Protein AF-W1YFR3-F1 (afdb_monomer_lite)

Sequence (80 aa):
GLSALGAIGNEHTVALDIGGTTTDISLWKQGRPLMTKSGVSIREYPSAVRSFAVTSVGIGGESVVRVVDGEITVGPERIF

Secondary structure (DSSP, 8-state):
-HHHHHH--SS-EEEEEE-SS-EEEEEEETTEEPBPSS--EETTEE-----B-EEEES--TTEEEEEETTEEEEEEEE--

Radius of gyration: 16.15 Å; chains: 1; bounding box: 40×32×41 Å

InterPro domains:
  IPR002821 Hydantoinase A/oxoprolinase [PF01968] (7-77)

Structure (mmCIF, N/CA/C/O backbone):
data_AF-W1YFR3-F1
#
_entry.id   AF-W1YFR3-F1
#
loop_
_atom_site.group_PDB
_atom_site.id
_atom_site.type_symbol
_atom_site.label_atom_id
_atom_site.label_alt_id
_atom_site.label_comp_id
_atom_site.label_asym_id
_atom_site.label_entity_id
_atom_site.label_seq_id
_atom_site.pdbx_PDB_ins_code
_atom_site.Cartn_x
_atom_site.Cartn_y
_atom_site.Cartn_z
_atom_site.occupancy
_atom_site.B_iso_or_equiv
_atom_site.auth_seq_id
_atom_site.auth_comp_id
_atom_site.auth_asym_id
_atom_site.auth_atom_id
_atom_site.pdbx_PDB_model_num
ATOM 1 N N . GLY A 1 1 ? 6.075 -8.632 -3.247 1.00 50.84 1 GLY A N 1
ATOM 2 C CA . GLY A 1 1 ? 6.380 -7.400 -3.996 1.00 50.84 1 GLY A CA 1
ATOM 3 C C . GLY A 1 1 ? 6.727 -7.697 -5.443 1.00 50.84 1 GLY A C 1
ATOM 4 O O . GLY A 1 1 ? 5.827 -7.941 -6.228 1.00 50.84 1 GLY A O 1
ATOM 5 N N . LEU A 1 2 ? 8.019 -7.745 -5.789 1.00 50.69 2 LEU A N 1
ATOM 6 C CA . LEU A 1 2 ? 8.502 -7.802 -7.182 1.00 50.69 2 LEU A CA 1
ATOM 7 C C . LEU A 1 2 ? 8.019 -9.021 -7.998 1.00 50.69 2 LEU A C 1
ATOM 9 O O . LEU A 1 2 ? 7.729 -8.880 -9.177 1.00 50.69 2 LEU A O 1
ATOM 13 N N . SER A 1 3 ? 7.870 -10.196 -7.376 1.00 56.53 3 SER A N 1
ATOM 14 C CA . SER A 1 3 ? 7.363 -11.404 -8.057 1.00 56.53 3 SER A CA 1
ATOM 15 C C . SER A 1 3 ? 5.912 -11.254 -8.549 1.00 56.53 3 SER A C 1
ATOM 17 O O . SER A 1 3 ? 5.578 -11.697 -9.643 1.00 56.53 3 SER A O 1
ATOM 19 N N . ALA A 1 4 ? 5.067 -10.528 -7.805 1.00 60.47 4 ALA A N 1
ATOM 20 C CA . ALA A 1 4 ? 3.693 -10.238 -8.228 1.00 60.47 4 ALA A CA 1
ATOM 21 C C . ALA A 1 4 ? 3.651 -9.338 -9.478 1.00 60.47 4 ALA A C 1
ATOM 23 O O . ALA A 1 4 ? 2.723 -9.432 -10.275 1.00 60.47 4 ALA A O 1
ATOM 24 N N . LEU A 1 5 ? 4.693 -8.523 -9.689 1.00 61.28 5 LEU A N 1
ATOM 25 C CA . LEU A 1 5 ? 4.839 -7.686 -10.881 1.00 61.28 5 LEU A CA 1
ATOM 26 C C . LEU A 1 5 ? 5.267 -8.479 -12.124 1.00 61.28 5 LEU A C 1
ATOM 28 O O . LEU A 1 5 ? 5.130 -7.985 -13.234 1.00 61.28 5 LEU A O 1
ATOM 32 N N . GLY A 1 6 ? 5.776 -9.703 -11.966 1.00 62.50 6 GLY A N 1
ATOM 33 C CA . GLY A 1 6 ? 6.083 -10.585 -13.095 1.00 62.50 6 GLY A CA 1
ATOM 34 C C . GLY A 1 6 ? 4.854 -11.304 -13.665 1.00 62.50 6 GLY A C 1
ATOM 35 O O . GLY A 1 6 ? 4.902 -11.778 -14.795 1.00 62.50 6 GLY A O 1
ATOM 36 N N . ALA A 1 7 ? 3.763 -11.389 -12.895 1.00 67.00 7 ALA A N 1
ATOM 37 C CA . ALA A 1 7 ? 2.549 -12.130 -13.256 1.00 67.00 7 ALA A CA 1
ATOM 38 C C . ALA A 1 7 ? 1.470 -11.266 -13.936 1.00 67.00 7 ALA A C 1
ATOM 40 O O . ALA A 1 7 ? 0.531 -11.794 -14.530 1.00 67.00 7 ALA A O 1
ATOM 41 N N . ILE A 1 8 ? 1.602 -9.942 -13.861 1.00 71.88 8 ILE A N 1
ATOM 42 C CA . ILE A 1 8 ? 0.755 -8.980 -14.570 1.00 71.88 8 ILE A CA 1
ATOM 43 C C . ILE A 1 8 ? 1.119 -9.016 -16.052 1.00 71.88 8 ILE A C 1
ATOM 45 O O . ILE A 1 8 ? 2.068 -8.374 -16.493 1.00 71.88 8 ILE A O 1
A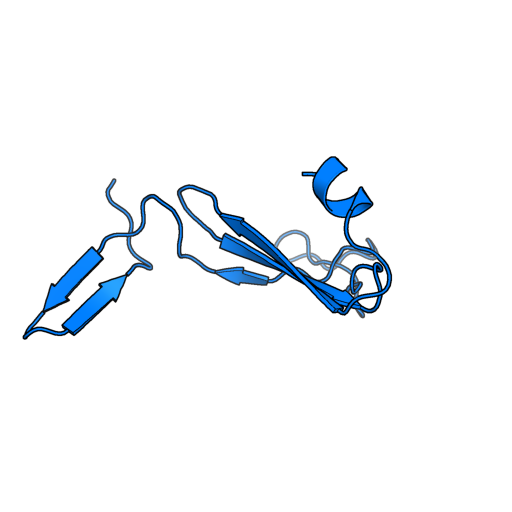TOM 49 N N . GLY A 1 9 ? 0.387 -9.823 -16.818 1.00 74.56 9 GLY A N 1
ATOM 50 C CA . GLY A 1 9 ? 0.483 -9.854 -18.276 1.00 74.56 9 GLY A CA 1
ATOM 51 C C . GLY A 1 9 ? 0.089 -8.517 -18.924 1.00 74.56 9 GLY A C 1
ATOM 52 O O . GLY A 1 9 ? 0.160 -7.446 -18.327 1.00 74.56 9 GLY A O 1
ATOM 53 N N . ASN A 1 10 ? -0.387 -8.553 -20.169 1.00 86.00 10 ASN A N 1
ATOM 54 C CA . ASN A 1 10 ? -0.764 -7.346 -20.923 1.00 86.00 10 ASN A CA 1
ATOM 55 C C . ASN A 1 10 ? -2.126 -6.741 -20.518 1.00 86.00 10 ASN A C 1
ATOM 57 O O . ASN A 1 10 ? -2.846 -6.193 -21.352 1.00 86.00 10 ASN A O 1
ATOM 61 N N . GLU A 1 11 ? -2.474 -6.795 -19.238 1.00 86.88 11 GLU A N 1
ATOM 62 C CA . GLU A 1 11 ? -3.739 -6.292 -18.707 1.00 86.88 11 GLU A CA 1
ATOM 63 C C . GLU A 1 11 ? -3.571 -4.946 -17.993 1.00 86.88 11 GLU A C 1
ATOM 65 O O . GLU A 1 11 ? -2.466 -4.508 -17.651 1.00 86.88 11 GLU A O 1
ATOM 70 N N . HIS A 1 12 ? -4.686 -4.245 -17.799 1.00 89.81 12 HIS A N 1
ATOM 71 C CA . HIS A 1 12 ? -4.737 -3.112 -16.882 1.00 89.81 12 HIS A CA 1
ATOM 72 C C . HIS A 1 12 ? -4.841 -3.645 -15.456 1.00 89.81 12 HIS A C 1
ATOM 74 O O . HIS A 1 12 ? -5.714 -4.460 -15.169 1.00 89.81 12 HIS A O 1
ATOM 80 N N . THR A 1 13 ? -3.969 -3.183 -14.564 1.00 90.00 13 THR A N 1
ATOM 81 C CA . THR A 1 13 ? -3.910 -3.704 -13.195 1.00 90.00 13 THR A CA 1
ATOM 82 C C . THR A 1 13 ? -3.825 -2.579 -12.179 1.00 90.00 13 THR A C 1
ATOM 84 O O . THR A 1 13 ? -3.220 -1.534 -12.422 1.00 90.00 13 THR A O 1
ATOM 87 N N . VAL A 1 14 ? -4.427 -2.813 -11.018 1.00 89.94 14 VAL A N 1
ATOM 88 C CA . VAL A 1 14 ? -4.239 -2.008 -9.815 1.00 89.94 14 VAL A CA 1
ATOM 89 C C . VAL A 1 14 ? -3.434 -2.852 -8.839 1.00 89.94 14 VAL A C 1
ATOM 91 O O . VAL A 1 14 ? -3.843 -3.963 -8.514 1.00 89.94 14 VAL A O 1
ATOM 94 N N . ALA A 1 15 ? -2.288 -2.346 -8.395 1.00 88.69 15 ALA A N 1
ATOM 95 C CA . ALA A 1 15 ? -1.521 -2.974 -7.328 1.00 88.69 15 ALA A CA 1
ATOM 96 C C . ALA A 1 15 ? -1.763 -2.217 -6.020 1.00 88.69 15 ALA A C 1
ATOM 98 O O . ALA A 1 15 ? -1.686 -0.986 -5.988 1.00 88.69 15 ALA A O 1
ATOM 99 N N . LEU A 1 16 ? -2.061 -2.984 -4.972 1.00 91.19 16 LEU A N 1
ATOM 100 C CA . LEU A 1 16 ? -2.342 -2.514 -3.622 1.00 91.19 16 LEU A CA 1
ATOM 101 C C . LEU A 1 16 ? -1.284 -3.089 -2.679 1.00 91.19 16 LEU A C 1
ATOM 103 O O . LEU A 1 16 ? -1.101 -4.307 -2.642 1.00 91.19 16 LEU A O 1
ATOM 107 N N . ASP A 1 17 ? -0.607 -2.222 -1.934 1.00 89.88 17 ASP A N 1
ATOM 108 C CA . ASP A 1 17 ? 0.274 -2.602 -0.829 1.00 89.88 17 ASP A CA 1
ATOM 109 C C . ASP A 1 17 ? -0.339 -2.089 0.474 1.00 89.88 17 ASP A C 1
ATOM 111 O O . ASP A 1 17 ? -0.421 -0.883 0.696 1.00 89.88 17 ASP A O 1
ATOM 115 N N . ILE A 1 18 ? -0.860 -3.005 1.288 1.00 92.62 18 ILE A N 1
ATOM 116 C CA . ILE A 1 18 ? -1.591 -2.682 2.516 1.00 92.62 18 ILE A CA 1
ATOM 117 C C . ILE A 1 18 ? -0.664 -2.962 3.696 1.00 92.62 18 ILE A C 1
ATOM 119 O O . ILE A 1 18 ? -0.396 -4.118 4.027 1.00 92.62 18 ILE A O 1
ATOM 123 N N . GLY A 1 19 ? -0.195 -1.896 4.340 1.00 90.56 19 GLY A N 1
ATOM 124 C CA . GLY A 1 19 ? 0.509 -1.967 5.615 1.00 90.56 19 GLY A CA 1
ATOM 125 C C . GLY A 1 19 ? -0.441 -1.851 6.811 1.00 90.56 19 GLY A C 1
ATOM 126 O O . GLY A 1 19 ? -1.661 -1.781 6.667 1.00 90.56 19 GLY A O 1
ATOM 127 N N . GLY A 1 20 ? 0.117 -1.773 8.023 1.00 90.88 20 GLY A N 1
ATOM 128 C CA . GLY A 1 20 ? 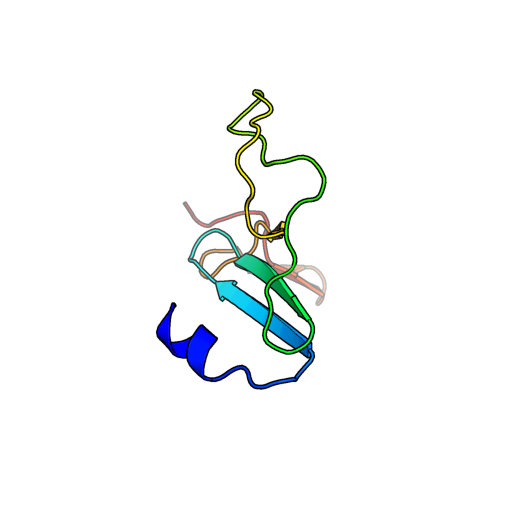-0.665 -1.468 9.234 1.00 90.88 20 GLY A CA 1
ATOM 129 C C . GLY A 1 20 ? -1.255 -0.052 9.208 1.00 90.88 20 GLY A C 1
ATOM 130 O O . GLY A 1 20 ? -2.395 0.177 9.587 1.00 90.88 20 GLY A O 1
ATOM 131 N N . THR A 1 21 ? -0.510 0.899 8.657 1.00 89.06 21 THR A N 1
ATOM 132 C CA . THR A 1 21 ? -0.772 2.337 8.822 1.00 89.06 21 THR A CA 1
ATOM 133 C C . THR A 1 21 ? -1.406 2.979 7.588 1.00 89.06 21 THR A C 1
ATOM 135 O O . THR A 1 21 ? -2.183 3.935 7.703 1.00 89.06 21 THR A O 1
ATOM 138 N N . THR A 1 22 ? -1.022 2.492 6.410 1.00 90.88 22 THR A N 1
ATOM 139 C CA . THR A 1 22 ? -1.338 3.066 5.101 1.00 90.88 22 THR A CA 1
ATOM 140 C C . THR A 1 22 ? -1.550 1.971 4.068 1.00 90.88 22 THR A C 1
ATOM 142 O O . THR A 1 22 ? -1.038 0.860 4.208 1.00 90.88 22 THR A O 1
ATOM 145 N N . THR A 1 23 ? -2.263 2.326 3.004 1.00 91.69 23 THR A N 1
ATOM 146 C CA . THR A 1 23 ? -2.406 1.526 1.792 1.00 91.69 23 THR A CA 1
ATOM 147 C C . THR A 1 23 ? -1.882 2.332 0.618 1.00 91.69 23 THR A C 1
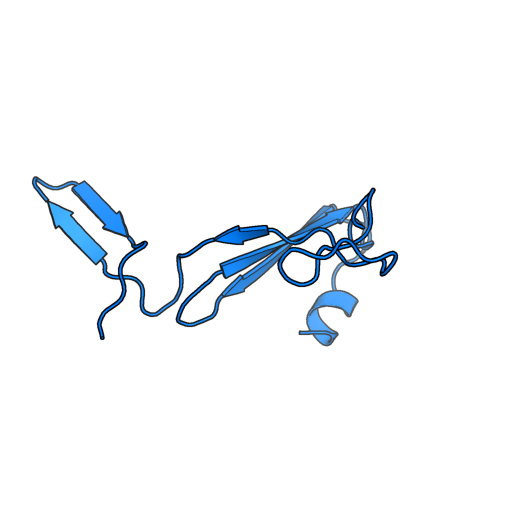ATOM 149 O O . THR A 1 23 ? -2.393 3.418 0.334 1.00 91.69 23 THR A O 1
ATOM 152 N N . ASP A 1 24 ? -0.888 1.798 -0.079 1.00 91.81 24 ASP A N 1
ATOM 153 C CA . ASP A 1 24 ? -0.331 2.391 -1.285 1.00 91.81 24 ASP A CA 1
ATOM 154 C C . ASP A 1 24 ? -0.984 1.785 -2.531 1.00 91.81 24 ASP A C 1
ATOM 156 O O . ASP A 1 24 ? -1.094 0.567 -2.683 1.00 91.81 24 ASP A O 1
ATOM 160 N N . ILE A 1 25 ? -1.425 2.653 -3.441 1.00 91.31 25 ILE A N 1
ATOM 161 C CA . ILE A 1 25 ? -2.154 2.292 -4.658 1.00 91.31 25 ILE A CA 1
ATOM 162 C C . ILE A 1 25 ? -1.322 2.699 -5.868 1.00 91.31 25 ILE A C 1
ATOM 164 O O . ILE A 1 25 ? -0.953 3.867 -6.008 1.00 91.31 25 ILE A O 1
ATOM 168 N N . SER A 1 26 ? -1.069 1.760 -6.781 1.00 90.75 26 SER A N 1
ATOM 169 C CA . SER A 1 26 ? -0.411 2.041 -8.060 1.00 90.75 26 SER A CA 1
ATOM 170 C C . SER A 1 26 ? -1.192 1.479 -9.242 1.00 90.75 26 SER A C 1
ATOM 172 O O . SER A 1 26 ? -1.785 0.401 -9.175 1.00 90.75 26 SER A O 1
ATOM 174 N N . LEU A 1 27 ? -1.186 2.224 -10.346 1.00 90.06 27 LEU A N 1
ATOM 175 C CA . LEU A 1 27 ? -1.882 1.855 -11.574 1.00 90.06 27 LEU A CA 1
ATOM 176 C C . LEU A 1 27 ? -0.897 1.360 -12.628 1.00 90.06 27 LEU A C 1
ATOM 178 O O . LEU A 1 27 ? 0.160 1.956 -12.854 1.00 90.06 27 LEU A O 1
ATOM 182 N N . TRP A 1 28 ? -1.292 0.294 -13.310 1.00 90.38 28 TRP A N 1
ATOM 183 C CA . TRP A 1 28 ? -0.520 -0.370 -14.345 1.00 90.38 28 TRP A CA 1
ATOM 184 C C . TRP A 1 28 ? -1.344 -0.445 -15.623 1.00 90.38 28 TRP A C 1
ATOM 186 O O . TRP A 1 28 ? -2.513 -0.836 -15.629 1.00 90.38 28 TRP A O 1
ATOM 196 N N . LYS A 1 29 ? -0.727 -0.056 -16.735 1.00 89.81 29 LYS A N 1
ATOM 197 C CA . LYS A 1 29 ? -1.328 -0.090 -18.060 1.00 89.81 29 LYS A CA 1
ATOM 198 C C . LYS A 1 29 ? -0.625 -1.152 -18.893 1.00 89.81 29 LYS A C 1
ATOM 200 O O . LYS A 1 29 ? 0.516 -0.938 -19.289 1.00 89.81 29 LYS A O 1
ATOM 205 N N . GLN A 1 30 ? -1.322 -2.252 -19.181 1.00 90.44 30 GLN A N 1
ATOM 206 C CA . GLN A 1 30 ? -0.815 -3.339 -20.028 1.00 90.44 30 GLN A CA 1
ATOM 207 C C . GLN A 1 30 ? 0.538 -3.860 -19.519 1.00 90.44 30 GLN A C 1
ATOM 209 O O . GLN A 1 30 ? 1.544 -3.797 -20.222 1.00 90.44 30 GLN A O 1
ATOM 214 N N . GLY A 1 31 ? 0.578 -4.258 -18.245 1.00 85.94 31 GLY A N 1
ATOM 215 C CA . GLY A 1 31 ? 1.790 -4.773 -17.594 1.00 85.94 31 GLY A CA 1
ATOM 216 C C . GLY A 1 31 ? 2.893 -3.737 -17.332 1.00 85.94 31 GLY A C 1
ATOM 217 O O . GLY A 1 31 ? 3.958 -4.089 -16.831 1.00 85.94 31 GLY A O 1
ATOM 218 N N . ARG A 1 32 ? 2.676 -2.447 -17.640 1.00 87.50 32 ARG A N 1
ATOM 219 C CA . ARG A 1 32 ? 3.650 -1.370 -17.388 1.00 87.50 32 ARG A CA 1
ATOM 220 C C . ARG A 1 32 ? 3.163 -0.415 -16.298 1.00 87.50 32 ARG A C 1
ATOM 222 O O . ARG A 1 32 ? 2.025 0.051 -16.386 1.00 87.50 32 ARG A O 1
ATOM 229 N N . PRO A 1 33 ? 4.004 -0.053 -15.318 1.00 87.56 33 PRO A N 1
ATOM 230 C CA . PRO A 1 33 ? 3.610 0.887 -14.280 1.00 87.56 33 PRO A CA 1
ATOM 231 C C . PRO A 1 33 ? 3.436 2.280 -14.877 1.00 87.56 33 PRO A C 1
ATOM 233 O O . PRO A 1 33 ? 4.218 2.712 -15.731 1.00 87.56 33 PRO A O 1
ATOM 236 N N . LEU A 1 34 ? 2.423 3.010 -14.414 1.00 89.44 34 LEU A N 1
ATOM 237 C CA . LEU A 1 34 ? 2.331 4.430 -14.719 1.00 89.44 34 LEU A CA 1
ATOM 238 C C . LEU A 1 34 ? 3.445 5.180 -13.981 1.00 89.44 34 LEU A C 1
ATOM 240 O O . LEU A 1 34 ? 3.684 4.960 -12.797 1.00 89.44 34 LEU A O 1
ATOM 244 N N . MET A 1 35 ? 4.125 6.078 -14.692 1.00 87.31 35 MET A N 1
ATOM 245 C CA . MET A 1 35 ? 5.196 6.915 -14.146 1.00 87.31 35 MET A CA 1
ATOM 246 C C . MET A 1 35 ? 4.664 8.307 -13.804 1.00 87.31 35 MET A C 1
ATOM 248 O O . MET A 1 35 ? 3.762 8.815 -14.476 1.00 87.31 35 MET A O 1
ATOM 252 N N . THR A 1 36 ? 5.258 8.964 -12.810 1.00 82.19 36 THR A N 1
ATOM 253 C CA . THR A 1 36 ? 4.963 10.372 -12.513 1.00 82.19 36 THR A CA 1
ATOM 254 C C . THR A 1 36 ? 5.391 11.280 -13.676 1.00 82.19 36 THR A C 1
ATOM 256 O O . THR A 1 36 ? 6.433 11.071 -14.304 1.00 82.19 36 THR A O 1
ATOM 259 N N . LYS A 1 37 ? 4.570 12.294 -13.999 1.00 70.38 37 LYS A N 1
ATOM 260 C CA . LYS A 1 37 ? 4.859 13.248 -15.092 1.00 70.38 37 LYS A CA 1
ATOM 261 C C . LYS A 1 37 ? 5.958 14.252 -14.728 1.00 70.38 37 LYS A C 1
ATOM 263 O O . LYS A 1 37 ? 6.711 14.651 -15.608 1.00 70.38 37 LYS A O 1
ATOM 268 N N . SER A 1 38 ? 6.044 14.634 -13.454 1.00 68.19 38 SER A N 1
ATOM 269 C CA . SER A 1 38 ? 6.816 15.796 -12.984 1.00 68.19 38 SER A CA 1
ATOM 270 C C . SER A 1 38 ? 8.037 15.436 -12.126 1.00 68.19 38 SER A C 1
ATOM 272 O O . SER A 1 38 ? 8.646 16.329 -11.548 1.00 68.19 38 SER A O 1
ATOM 274 N N . GLY A 1 39 ? 8.382 14.147 -12.019 1.00 65.62 39 GLY A N 1
ATOM 275 C CA . GLY A 1 39 ? 9.270 13.656 -10.961 1.00 65.62 39 GLY A CA 1
ATOM 276 C C . GLY A 1 39 ? 8.566 13.611 -9.598 1.00 65.62 39 GLY A C 1
ATOM 277 O O . GLY A 1 39 ? 7.433 14.078 -9.460 1.00 65.62 39 GLY A O 1
ATOM 278 N N . VAL A 1 40 ? 9.188 12.972 -8.606 1.00 74.56 40 VAL A N 1
ATOM 279 C CA . VAL A 1 40 ? 8.643 12.881 -7.239 1.00 74.56 40 VAL A CA 1
ATOM 280 C C . VAL A 1 40 ? 9.207 13.987 -6.353 1.00 74.56 40 VAL A C 1
ATOM 282 O O . VAL A 1 40 ? 10.384 14.338 -6.472 1.00 74.56 40 VAL A O 1
ATOM 285 N N . SER A 1 41 ? 8.395 14.514 -5.439 1.00 76.38 41 SER A N 1
ATOM 286 C CA . SER A 1 41 ? 8.895 15.367 -4.360 1.00 76.38 41 SER A CA 1
ATOM 287 C C . SER A 1 41 ? 9.393 14.506 -3.205 1.00 76.38 41 SER A C 1
ATOM 289 O O . SER A 1 41 ? 8.677 13.633 -2.717 1.00 76.38 41 SER A O 1
ATOM 291 N N . ILE A 1 42 ? 10.620 14.752 -2.757 1.00 75.88 42 ILE A N 1
ATOM 292 C CA . ILE A 1 42 ? 11.144 14.183 -1.516 1.00 75.88 42 ILE A CA 1
ATOM 293 C C . ILE A 1 42 ? 10.940 15.255 -0.446 1.00 75.88 42 ILE A C 1
ATOM 295 O O . ILE A 1 42 ? 11.658 16.255 -0.424 1.00 75.88 42 ILE A O 1
ATOM 299 N N . ARG A 1 43 ? 9.936 15.060 0.420 1.00 76.81 43 ARG A N 1
ATOM 300 C CA . ARG A 1 43 ? 9.407 16.115 1.310 1.00 76.81 43 ARG A CA 1
ATOM 301 C C . ARG A 1 43 ? 8.935 17.320 0.481 1.00 76.81 43 ARG A C 1
ATOM 303 O O . ARG A 1 43 ? 8.235 17.123 -0.509 1.00 76.81 43 ARG A O 1
ATOM 310 N N . GLU A 1 44 ? 9.315 18.543 0.844 1.00 77.69 44 GLU A N 1
ATOM 311 C CA . GLU A 1 44 ? 9.021 19.753 0.070 1.00 77.69 44 GLU A CA 1
ATOM 312 C C . GLU A 1 44 ? 9.882 19.943 -1.195 1.00 77.69 44 GLU A C 1
ATOM 314 O O . GLU A 1 44 ? 9.612 20.854 -1.978 1.00 77.69 44 GLU A O 1
ATOM 319 N N . TYR A 1 45 ? 10.897 19.105 -1.439 1.00 79.56 45 TYR A N 1
ATOM 320 C CA . TYR A 1 45 ? 11.840 19.324 -2.537 1.00 79.56 45 TYR A CA 1
ATOM 321 C C . TYR A 1 45 ? 11.450 18.548 -3.800 1.00 79.56 45 TYR A C 1
ATOM 323 O O . TYR A 1 45 ? 11.455 17.312 -3.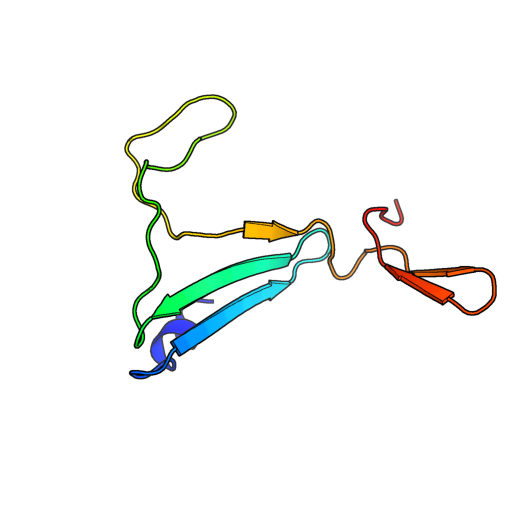778 1.00 79.56 45 TYR A O 1
ATOM 331 N N . PRO A 1 46 ? 11.164 19.228 -4.928 1.00 78.12 46 PRO A N 1
ATOM 332 C CA . PRO A 1 46 ? 10.950 18.548 -6.197 1.00 78.12 46 PRO A CA 1
ATOM 333 C C . PRO A 1 46 ? 12.251 17.883 -6.655 1.00 78.12 46 PRO A C 1
ATOM 335 O O . PRO A 1 46 ? 13.321 18.492 -6.620 1.00 78.12 46 PRO A O 1
ATOM 338 N N . SER A 1 47 ? 12.166 16.635 -7.111 1.00 79.19 47 SER A N 1
ATOM 339 C CA . SER A 1 47 ? 13.302 15.913 -7.681 1.00 79.19 47 SER A CA 1
ATOM 340 C C . SER A 1 47 ? 13.028 15.520 -9.130 1.00 79.19 47 SER A C 1
ATOM 342 O O . SER A 1 47 ? 11.893 15.252 -9.516 1.00 79.19 47 SER A O 1
ATOM 344 N N . ALA A 1 48 ? 14.088 15.410 -9.932 1.00 76.00 48 ALA A N 1
ATOM 345 C CA . ALA A 1 48 ? 14.008 14.844 -11.279 1.00 76.00 48 ALA A CA 1
ATOM 346 C C . ALA A 1 48 ? 13.909 13.302 -11.275 1.00 76.00 48 ALA A C 1
ATOM 348 O O . ALA A 1 48 ? 13.950 12.674 -12.335 1.00 76.00 48 ALA A O 1
ATOM 349 N N . VAL A 1 49 ? 13.804 12.670 -10.097 1.00 78.62 49 VAL A N 1
ATOM 350 C CA . VAL A 1 49 ? 13.709 11.215 -9.980 1.00 78.62 49 VAL A CA 1
ATOM 351 C C . VAL A 1 49 ? 12.352 10.773 -10.509 1.00 78.62 49 VAL A C 1
ATOM 353 O O . VAL A 1 49 ? 11.296 11.128 -9.980 1.00 78.62 49 VAL A O 1
ATOM 356 N N . ARG A 1 50 ? 12.388 9.973 -11.575 1.00 74.81 50 ARG A N 1
ATOM 357 C CA . ARG A 1 50 ? 11.200 9.324 -12.124 1.00 74.81 50 ARG A CA 1
ATOM 358 C C . ARG A 1 50 ? 10.792 8.187 -11.195 1.00 74.81 50 ARG A C 1
ATOM 360 O O . ARG A 1 50 ? 11.568 7.260 -10.985 1.00 74.81 50 ARG A O 1
ATOM 367 N N . SER A 1 51 ? 9.571 8.245 -10.679 1.00 80.19 51 SER A N 1
ATOM 368 C CA . SER A 1 51 ? 9.000 7.208 -9.818 1.00 80.19 51 SER A CA 1
ATOM 369 C C . SER A 1 51 ? 7.716 6.651 -10.421 1.00 80.19 51 SER A C 1
ATOM 371 O O . SER A 1 51 ? 7.131 7.240 -11.339 1.00 80.19 51 SER A O 1
ATOM 373 N N . PHE A 1 52 ? 7.246 5.532 -9.873 1.00 84.56 52 PHE A N 1
ATOM 374 C CA . PHE A 1 52 ? 5.882 5.083 -10.120 1.00 84.56 52 PHE A CA 1
ATOM 375 C C . PHE A 1 52 ? 4.887 6.123 -9.604 1.00 84.56 52 PHE A C 1
ATOM 377 O O . PHE A 1 52 ? 5.122 6.791 -8.593 1.00 84.56 52 PHE A O 1
ATOM 384 N N . ALA A 1 53 ? 3.785 6.273 -10.331 1.00 84.62 53 ALA A N 1
ATOM 385 C CA . ALA A 1 53 ? 2.631 7.031 -9.894 1.00 84.62 53 ALA A CA 1
ATOM 386 C C . ALA A 1 53 ? 1.904 6.206 -8.827 1.00 84.62 53 ALA A C 1
ATOM 388 O O . ALA A 1 53 ? 1.120 5.309 -9.142 1.00 84.62 53 ALA A O 1
ATOM 389 N N . VAL A 1 54 ? 2.227 6.499 -7.569 1.00 87.25 54 VAL A N 1
ATOM 390 C CA . VAL A 1 54 ? 1.638 5.877 -6.382 1.00 87.25 54 VAL A CA 1
ATOM 391 C C . VAL A 1 54 ? 0.852 6.936 -5.621 1.00 87.25 54 VAL A C 1
ATOM 393 O O . VAL A 1 54 ? 1.287 8.082 -5.513 1.00 87.25 54 VAL A O 1
ATOM 396 N N . THR A 1 55 ? -0.316 6.572 -5.106 1.00 88.50 55 THR A N 1
ATOM 397 C CA . THR A 1 55 ? -1.086 7.386 -4.159 1.00 88.50 55 THR A CA 1
ATOM 398 C C . THR A 1 55 ? -1.262 6.596 -2.874 1.00 88.50 55 THR A C 1
ATOM 400 O O . THR A 1 55 ? -1.648 5.433 -2.928 1.00 88.50 55 THR A O 1
ATOM 403 N N . SER A 1 56 ? -0.977 7.227 -1.737 1.00 88.94 56 SER A N 1
ATOM 404 C CA . SER A 1 56 ? -1.107 6.607 -0.419 1.00 88.94 56 SER A CA 1
ATOM 405 C C . SER A 1 56 ? -2.395 7.062 0.257 1.00 88.94 56 SER A C 1
ATOM 407 O O . SER A 1 56 ? -2.732 8.248 0.225 1.00 88.94 56 SER A O 1
ATOM 409 N N . VAL A 1 57 ? -3.107 6.126 0.877 1.00 90.06 57 VAL A N 1
ATOM 410 C CA . VAL A 1 57 ? -4.299 6.383 1.687 1.00 90.06 57 VAL A CA 1
ATOM 411 C C . VAL A 1 57 ? -3.991 6.010 3.133 1.00 90.06 57 VAL A C 1
ATOM 413 O O . VAL A 1 57 ? -3.391 4.972 3.404 1.00 90.06 57 VAL A O 1
ATOM 416 N N . GLY A 1 58 ? -4.428 6.844 4.079 1.00 89.69 58 GLY A N 1
ATOM 417 C CA . GLY A 1 58 ? -4.224 6.656 5.522 1.00 89.69 58 GLY A CA 1
ATOM 418 C C . GLY A 1 58 ? -5.074 5.553 6.157 1.00 89.69 58 GLY A C 1
ATOM 419 O O . GLY A 1 58 ? -5.485 5.704 7.303 1.00 89.69 58 GLY A O 1
ATOM 420 N N . ILE A 1 59 ? -5.373 4.491 5.412 1.00 91.56 59 ILE A N 1
ATOM 421 C CA . ILE A 1 59 ? -6.111 3.324 5.885 1.00 91.56 59 ILE A CA 1
ATOM 422 C C . ILE A 1 59 ? -5.192 2.112 5.766 1.00 91.56 59 ILE A C 1
ATOM 424 O O . ILE A 1 59 ? -4.606 1.892 4.709 1.00 91.56 59 ILE A O 1
ATOM 428 N N . GLY A 1 60 ? -5.065 1.338 6.835 1.00 90.88 60 GLY A N 1
ATOM 429 C CA . GLY A 1 60 ? -4.274 0.113 6.888 1.00 90.88 60 GLY A CA 1
ATOM 430 C C . GLY A 1 60 ? -4.835 -0.856 7.927 1.00 90.88 60 GLY A C 1
ATOM 431 O O . GLY A 1 60 ? -5.937 -0.661 8.440 1.00 90.88 60 GLY A O 1
ATOM 432 N N . GLY A 1 61 ? -4.086 -1.910 8.244 1.00 89.44 61 GLY A N 1
ATOM 433 C CA . GLY A 1 61 ? -4.516 -2.950 9.188 1.00 89.44 61 GLY A CA 1
ATOM 434 C C . GLY A 1 61 ? -4.778 -2.482 10.630 1.00 89.44 61 GLY A C 1
ATOM 435 O O . GLY A 1 61 ? -5.514 -3.143 11.352 1.00 89.44 61 GLY A O 1
ATOM 436 N N . GLU A 1 62 ? -4.213 -1.349 11.045 1.00 91.81 62 GLU A N 1
ATOM 437 C CA . GLU A 1 62 ? -4.340 -0.755 12.387 1.00 91.81 62 GLU A CA 1
ATOM 438 C C . GLU A 1 62 ? -5.332 0.420 12.418 1.00 91.81 62 GLU A C 1
ATOM 440 O O . GLU A 1 62 ? -5.452 1.130 13.422 1.00 91.81 62 GLU A O 1
ATOM 445 N N . SER A 1 63 ? -6.034 0.670 11.310 1.00 93.19 63 SER A N 1
ATOM 446 C CA . SER A 1 63 ? -7.060 1.705 11.263 1.00 93.19 63 SER A CA 1
ATOM 447 C C . SER A 1 63 ? -8.205 1.383 12.217 1.00 93.19 63 SER A C 1
ATOM 449 O O . SER A 1 63 ? -8.748 0.279 12.218 1.00 93.19 63 SER A O 1
ATOM 451 N N . VAL A 1 64 ? -8.602 2.379 13.010 1.00 92.75 64 VAL A N 1
ATOM 452 C CA . VAL A 1 64 ? -9.729 2.257 13.939 1.00 92.75 64 VAL A CA 1
ATOM 453 C C . VAL A 1 64 ? -11.008 2.039 13.141 1.00 92.75 64 VAL A C 1
ATOM 455 O O . VAL A 1 64 ? -11.317 2.818 12.240 1.00 92.75 64 VAL A O 1
ATOM 458 N N . VAL A 1 65 ? -11.774 1.018 13.515 1.00 92.75 65 VAL A N 1
ATOM 459 C CA . VAL A 1 65 ? -13.141 0.818 13.033 1.00 92.75 65 VAL A CA 1
ATOM 460 C C . VAL A 1 65 ? -14.100 1.399 14.066 1.00 92.75 65 VAL A C 1
ATOM 462 O O . VAL A 1 65 ? -14.054 1.018 15.237 1.00 92.75 65 VAL A O 1
ATOM 465 N N . ARG A 1 66 ? -14.967 2.323 13.651 1.00 93.44 66 ARG A N 1
ATOM 466 C CA . ARG A 1 66 ? -16.025 2.888 14.497 1.00 93.44 66 ARG A CA 1
ATOM 467 C C . ARG A 1 66 ? -17.381 2.464 13.961 1.00 93.44 66 ARG A C 1
ATOM 469 O O . ARG A 1 66 ? -17.579 2.387 12.753 1.00 93.44 66 ARG A O 1
ATOM 476 N N . VAL A 1 67 ? -18.312 2.234 14.880 1.00 94.81 67 VAL A N 1
ATOM 477 C CA . VAL A 1 67 ? -19.728 2.049 14.567 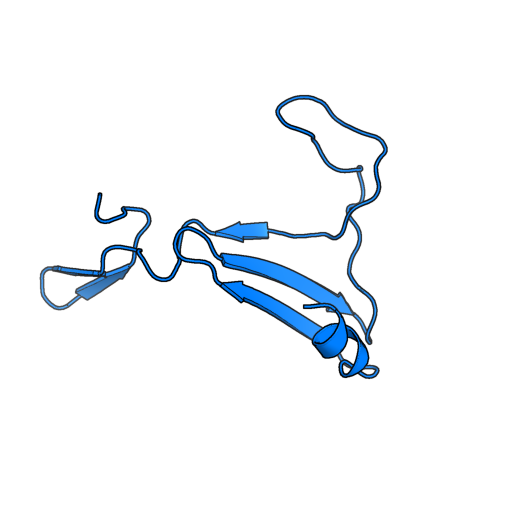1.00 94.81 67 VAL A CA 1
ATOM 478 C C . VAL A 1 67 ? -20.498 3.138 15.299 1.00 94.81 67 VAL A C 1
ATOM 480 O O . VAL A 1 67 ? -20.461 3.186 16.528 1.00 94.81 67 VAL A O 1
ATOM 483 N N . VAL A 1 68 ? -21.146 4.032 14.557 1.00 92.75 68 VAL A N 1
ATOM 484 C CA . VAL A 1 68 ? -21.920 5.156 15.106 1.00 92.75 68 VAL A CA 1
ATOM 485 C C . VAL A 1 68 ? -23.272 5.171 14.412 1.00 92.75 68 VAL A C 1
ATOM 487 O O . VAL A 1 68 ? -23.323 5.193 13.190 1.00 92.75 68 VAL A O 1
ATOM 490 N N . ASP A 1 69 ? -24.360 5.095 15.178 1.00 94.06 69 ASP A N 1
ATOM 491 C CA . ASP A 1 69 ? -25.739 5.085 14.658 1.00 94.06 69 ASP A CA 1
ATOM 492 C C . ASP A 1 69 ? -26.011 4.027 13.564 1.00 94.06 69 ASP A C 1
ATOM 494 O O . ASP A 1 69 ? -26.870 4.200 12.705 1.00 94.06 69 ASP A O 1
ATOM 498 N N . GLY A 1 70 ? -25.286 2.902 13.604 1.00 94.50 70 GLY A N 1
ATOM 499 C CA . GLY A 1 70 ? -25.383 1.816 12.620 1.00 94.50 70 GLY A CA 1
ATOM 500 C C . GLY A 1 70 ? -24.471 1.969 11.397 1.00 94.50 70 GLY A C 1
ATOM 501 O O . GLY A 1 70 ? -24.353 1.025 10.620 1.00 9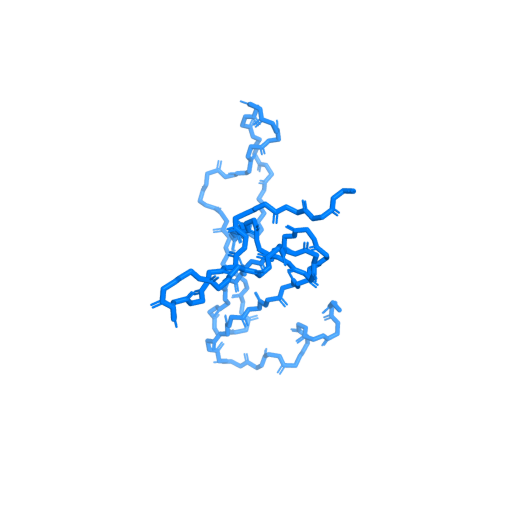4.50 70 GLY A O 1
ATOM 502 N N . GLU A 1 71 ? -23.777 3.098 11.259 1.00 95.06 71 GLU A N 1
ATOM 503 C CA . GLU A 1 71 ? -22.808 3.353 10.192 1.00 95.06 71 GLU A CA 1
ATOM 504 C C . GLU A 1 71 ? -21.401 2.909 10.602 1.00 95.06 71 GLU A C 1
ATOM 506 O O . GLU A 1 71 ? -20.957 3.163 11.725 1.00 95.06 71 GLU A O 1
ATOM 511 N N . ILE A 1 72 ? -20.683 2.263 9.677 1.00 93.81 72 ILE A N 1
ATOM 512 C CA . ILE A 1 72 ? -19.304 1.802 9.882 1.00 93.81 72 ILE A CA 1
ATOM 513 C C . ILE A 1 72 ? -18.338 2.784 9.221 1.00 93.81 72 ILE A C 1
ATOM 515 O O . ILE A 1 72 ? -18.408 3.016 8.014 1.00 93.81 72 ILE A O 1
ATOM 519 N N . THR A 1 73 ? -17.381 3.305 9.987 1.00 92.88 73 THR A N 1
ATOM 520 C CA . THR A 1 73 ? -16.263 4.104 9.464 1.00 92.88 73 THR A CA 1
ATOM 521 C C . THR A 1 73 ? -14.923 3.460 9.810 1.00 92.88 73 THR A C 1
ATOM 523 O O . THR A 1 73 ? -14.795 2.766 10.820 1.00 92.88 73 THR A O 1
ATOM 526 N N . VAL A 1 74 ? -13.920 3.651 8.946 1.00 91.06 74 VAL A N 1
ATOM 527 C CA . VAL A 1 74 ? -12.579 3.065 9.094 1.00 91.06 74 VAL A CA 1
ATOM 528 C C . VAL A 1 74 ? -11.522 4.145 8.896 1.00 91.06 74 VAL A C 1
ATOM 530 O O . VAL A 1 74 ? -11.450 4.756 7.830 1.00 91.06 74 VAL A O 1
ATOM 533 N N . GLY A 1 75 ? -10.675 4.352 9.905 1.00 89.44 75 GLY A N 1
ATOM 534 C CA . GLY A 1 75 ? -9.626 5.369 9.876 1.00 89.44 75 GLY A CA 1
ATOM 535 C C . GLY A 1 75 ? -10.171 6.809 9.796 1.00 89.44 75 GLY A C 1
ATOM 536 O O . GLY A 1 75 ? -11.365 7.039 9.983 1.00 89.44 75 GLY A O 1
ATOM 537 N N . PRO A 1 76 ? -9.304 7.812 9.555 1.00 86.50 76 PRO A N 1
ATOM 538 C CA . PRO A 1 76 ? -7.845 7.717 9.396 1.00 86.50 76 PRO A CA 1
ATOM 539 C C . PRO A 1 76 ? -7.099 7.509 10.727 1.00 86.50 76 PRO A C 1
ATOM 541 O O . PRO A 1 76 ? -5.874 7.400 10.756 1.00 86.50 76 PRO A O 1
ATOM 544 N N . GLU A 1 77 ? -7.833 7.500 11.837 1.00 86.06 77 GLU A N 1
ATOM 545 C CA . GLU A 1 77 ? -7.296 7.321 13.180 1.00 86.06 77 GLU A CA 1
ATOM 546 C C . GLU A 1 77 ? -6.771 5.898 13.386 1.00 86.06 77 GLU A C 1
ATOM 548 O O . GLU A 1 77 ? -7.218 4.939 12.749 1.00 86.06 77 GLU A O 1
ATOM 553 N N . ARG A 1 78 ? -5.805 5.776 14.294 1.00 78.25 78 ARG A N 1
ATOM 554 C CA . ARG A 1 78 ? -5.086 4.538 14.601 1.00 78.25 78 ARG A CA 1
ATOM 555 C C . ARG A 1 78 ? -5.139 4.294 16.101 1.00 78.25 78 ARG A C 1
ATOM 557 O O . ARG A 1 78 ? -5.213 5.252 16.873 1.00 78.25 78 ARG A O 1
ATOM 564 N N . ILE A 1 79 ? -5.128 3.026 16.494 1.00 67.69 79 ILE A N 1
ATOM 565 C CA . ILE A 1 79 ? -5.043 2.625 17.899 1.00 67.69 79 ILE A CA 1
ATOM 566 C C . ILE A 1 79 ? -3.564 2.737 18.291 1.00 67.69 79 ILE A C 1
ATOM 568 O O . ILE A 1 79 ? -2.752 1.971 17.781 1.00 67.69 79 ILE A O 1
ATOM 572 N N . PHE A 1 80 ? -3.207 3.733 19.104 1.00 57.81 80 PHE A N 1
ATOM 573 C CA . PHE A 1 80 ? -1.869 3.856 19.697 1.00 57.81 80 PHE A CA 1
ATOM 574 C C . PHE A 1 80 ? -1.846 3.224 21.086 1.00 57.81 80 PHE A C 1
ATOM 576 O O . PHE A 1 80 ? -2.848 3.405 21.818 1.00 57.81 80 PHE A O 1
#

pLDDT: mean 83.31, std 10.99, range [50.69, 95.06]

Organism: NCBI:txid408170

Foldseek 3Di:
DVVVLVPQAQDWDWDWDADQFKIKIWTAHGSHTAWDPQQDAPVPRHDPHIDGPIDMDRFHNQWDWDADPNDIDTDNDGDD